Protein AF-A0A7S3YJA8-F1 (afdb_monomer_lite)

Structure (mmCIF, N/CA/C/O backbone):
data_AF-A0A7S3YJA8-F1
#
_entry.id   AF-A0A7S3YJA8-F1
#
loop_
_atom_site.group_PDB
_atom_site.id
_atom_site.type_symbol
_atom_site.label_atom_id
_atom_site.label_alt_id
_atom_site.label_comp_id
_atom_site.label_asym_id
_atom_site.label_entity_id
_atom_site.label_seq_id
_atom_site.pdbx_PDB_ins_code
_atom_site.Cartn_x
_atom_site.Cartn_y
_atom_site.Cartn_z
_atom_site.occupancy
_atom_site.B_iso_or_equiv
_atom_site.auth_seq_id
_atom_site.auth_comp_id
_atom_site.auth_asym_id
_atom_site.auth_atom_id
_atom_site.pdbx_PDB_model_num
ATOM 1 N N . TYR A 1 1 ? -3.337 -9.389 -10.173 1.00 70.69 1 TYR A N 1
ATOM 2 C CA . TYR A 1 1 ? -4.514 -10.266 -10.350 1.00 70.69 1 TYR A CA 1
ATOM 3 C C . TYR A 1 1 ? -5.532 -10.121 -9.213 1.00 70.69 1 TYR A C 1
ATOM 5 O O . TYR A 1 1 ? -6.700 -9.940 -9.509 1.00 70.69 1 TYR A O 1
ATOM 13 N N . ILE A 1 2 ? -5.118 -10.062 -7.937 1.00 76.19 2 ILE A N 1
ATOM 14 C CA . ILE A 1 2 ? -6.017 -9.948 -6.759 1.00 76.19 2 ILE A CA 1
AT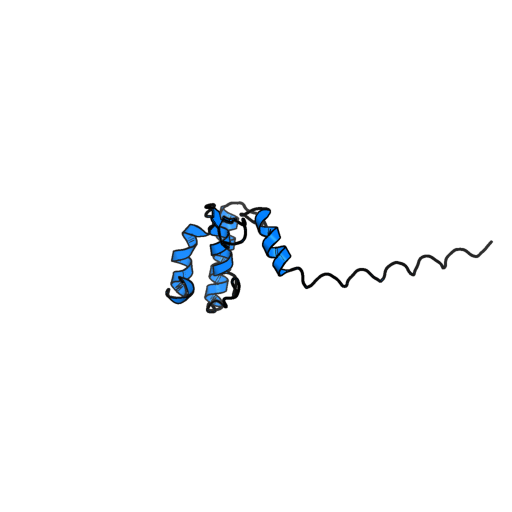OM 15 C C . ILE A 1 2 ? -7.097 -8.853 -6.891 1.00 76.19 2 ILE A C 1
ATOM 17 O O . ILE A 1 2 ? -8.274 -9.139 -6.706 1.00 76.19 2 ILE A O 1
ATOM 21 N N . ARG A 1 3 ? -6.745 -7.631 -7.326 1.00 77.69 3 ARG A N 1
ATOM 22 C CA . ARG A 1 3 ? -7.726 -6.541 -7.539 1.00 77.69 3 ARG A CA 1
ATOM 23 C C . ARG A 1 3 ? -8.799 -6.817 -8.605 1.00 77.69 3 ARG A C 1
ATOM 25 O O . ARG A 1 3 ? -9.793 -6.100 -8.642 1.00 77.69 3 ARG A O 1
ATOM 32 N N . TYR A 1 4 ? -8.583 -7.787 -9.489 1.00 77.62 4 TYR A N 1
ATOM 33 C CA . TYR A 1 4 ? -9.507 -8.125 -10.573 1.00 77.62 4 TYR A CA 1
ATOM 34 C C . TYR A 1 4 ? -10.448 -9.281 -10.223 1.00 77.62 4 TYR A C 1
ATOM 36 O O . TYR A 1 4 ? -11.504 -9.395 -10.835 1.00 77.62 4 TYR A O 1
ATOM 44 N N . CYS A 1 5 ? -10.072 -10.133 -9.269 1.00 79.88 5 CYS A N 1
ATOM 45 C CA . CYS A 1 5 ? -10.755 -11.409 -9.026 1.00 79.88 5 CYS A CA 1
ATOM 46 C C . CYS A 1 5 ? -11.434 -11.483 -7.663 1.00 79.88 5 CYS A C 1
ATOM 48 O O . CYS A 1 5 ? -12.374 -12.252 -7.490 1.00 79.88 5 CYS A O 1
ATOM 50 N N . VAL A 1 6 ? -10.961 -10.695 -6.701 1.00 80.75 6 VAL A N 1
ATOM 51 C CA . VAL A 1 6 ? -11.492 -10.686 -5.340 1.00 80.75 6 VAL A CA 1
ATOM 52 C C . VAL A 1 6 ? -12.646 -9.688 -5.250 1.00 80.75 6 VAL A C 1
ATOM 54 O O . VAL A 1 6 ? -12.627 -8.639 -5.907 1.00 80.75 6 VAL A O 1
ATOM 57 N N . LYS A 1 7 ? -13.669 -10.007 -4.445 1.00 83.56 7 LYS A N 1
ATOM 58 C CA . LYS A 1 7 ? -14.730 -9.044 -4.127 1.00 83.56 7 LYS A CA 1
ATOM 59 C C . LYS A 1 7 ? -14.095 -7.811 -3.507 1.00 83.56 7 LYS A C 1
ATOM 61 O O . LYS A 1 7 ? -13.118 -7.901 -2.775 1.00 83.56 7 LYS A O 1
ATOM 66 N N . ARG A 1 8 ? -14.648 -6.642 -3.814 1.00 79.81 8 ARG A N 1
ATOM 67 C CA . ARG A 1 8 ? -14.047 -5.366 -3.409 1.00 79.81 8 ARG A CA 1
ATOM 68 C C . ARG A 1 8 ? -13.826 -5.313 -1.895 1.00 79.81 8 ARG A C 1
ATOM 70 O O . ARG A 1 8 ? -12.737 -4.931 -1.490 1.00 79.81 8 ARG A O 1
ATOM 77 N N . GLU A 1 9 ? -14.804 -5.746 -1.102 1.00 81.44 9 GLU A N 1
ATOM 78 C CA . GLU A 1 9 ? -14.723 -5.772 0.367 1.00 81.44 9 GLU A CA 1
ATOM 79 C C . GLU A 1 9 ? -13.549 -6.613 0.899 1.00 81.44 9 GLU A C 1
ATOM 81 O O . GLU A 1 9 ? -12.821 -6.156 1.778 1.00 81.44 9 GLU A O 1
ATOM 86 N N . ASP A 1 10 ? -13.291 -7.774 0.298 1.00 87.38 10 ASP A N 1
ATOM 87 C CA . ASP A 1 10 ? -12.319 -8.743 0.820 1.00 87.38 10 ASP A CA 1
ATOM 88 C C . ASP A 1 10 ? -10.862 -8.363 0.484 1.00 87.38 10 ASP A C 1
ATOM 90 O O . ASP A 1 10 ? -9.919 -8.916 1.046 1.00 87.38 10 ASP A O 1
ATOM 94 N N . VAL A 1 11 ? -10.632 -7.401 -0.421 1.00 86.81 11 VAL A N 1
ATOM 95 C CA . VAL A 1 11 ? -9.274 -7.005 -0.857 1.00 86.81 11 VAL A CA 1
ATOM 96 C C . VAL A 1 11 ? -8.380 -6.624 0.327 1.00 86.81 11 VAL A C 1
ATOM 98 O O . VAL A 1 11 ? -7.184 -6.918 0.310 1.00 86.81 11 VAL A O 1
ATOM 101 N N . TRP A 1 12 ? -8.947 -5.968 1.343 1.00 87.19 12 TRP A N 1
ATOM 102 C CA . TRP A 1 12 ? -8.209 -5.597 2.548 1.00 87.19 12 TRP A CA 1
ATOM 103 C C . TRP A 1 12 ? -7.780 -6.822 3.352 1.00 87.19 12 TRP A C 1
ATOM 105 O O . TRP A 1 12 ? -6.612 -6.925 3.708 1.00 87.19 12 TRP A O 1
ATOM 115 N N . GLU A 1 13 ? -8.683 -7.768 3.594 1.00 89.06 13 GLU A N 1
ATOM 116 C CA . GLU A 1 13 ? -8.397 -8.959 4.400 1.00 89.06 13 GLU A CA 1
ATOM 117 C C . GLU A 1 13 ? -7.259 -9.783 3.793 1.00 89.06 13 GLU A C 1
ATOM 119 O O . GLU A 1 13 ? -6.337 -10.180 4.501 1.00 89.06 13 GLU A O 1
ATOM 124 N N . TRP A 1 14 ? -7.258 -9.934 2.467 1.00 89.56 14 TRP A N 1
ATOM 125 C CA . TRP A 1 14 ? -6.225 -10.673 1.741 1.00 89.56 14 TRP A CA 1
ATOM 126 C C . TRP A 1 14 ? -4.856 -9.986 1.739 1.00 89.56 14 TRP A C 1
ATOM 128 O O . TRP A 1 14 ? -3.833 -10.664 1.722 1.00 89.56 14 TRP A O 1
ATOM 138 N N . LEU A 1 15 ? -4.816 -8.650 1.707 1.00 89.50 15 LEU A N 1
ATOM 139 C CA . LEU A 1 15 ? -3.568 -7.891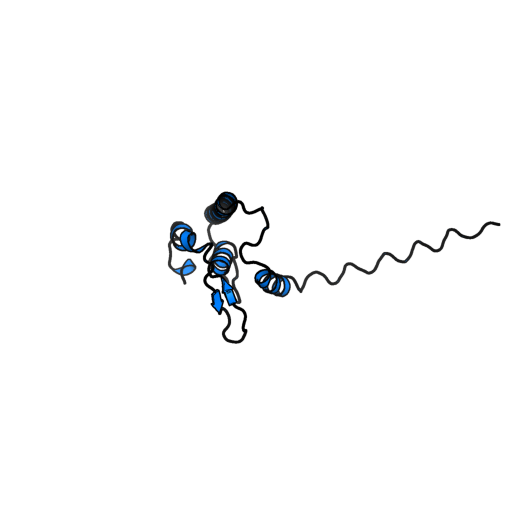 1.557 1.00 89.50 15 LEU A CA 1
ATOM 140 C C . LEU A 1 15 ? -3.027 -7.321 2.874 1.00 89.50 15 LEU A C 1
ATOM 142 O O . LEU A 1 15 ? -1.836 -7.024 2.953 1.00 89.50 15 LEU A O 1
ATOM 146 N N . SER A 1 16 ? -3.864 -7.204 3.907 1.00 89.00 16 SER A N 1
ATOM 147 C CA . SER A 1 16 ? -3.488 -6.687 5.228 1.00 89.00 16 SER A CA 1
ATOM 148 C C . SER A 1 16 ? -2.301 -7.408 5.894 1.00 89.00 16 SER A C 1
ATOM 150 O O . SER A 1 16 ? -1.486 -6.712 6.500 1.00 89.00 16 SER A O 1
ATOM 152 N N . PRO A 1 17 ? -2.096 -8.736 5.746 1.00 90.38 17 PRO A N 1
ATOM 153 C CA . PRO A 1 17 ? -0.948 -9.409 6.359 1.00 90.38 17 PRO A CA 1
ATOM 154 C C . PRO A 1 17 ? 0.388 -9.020 5.716 1.00 90.38 17 PRO A C 1
ATOM 156 O O . PRO A 1 17 ? 1.435 -9.132 6.344 1.00 90.38 17 PRO A O 1
ATOM 159 N N . TYR A 1 18 ? 0.355 -8.548 4.468 1.00 91.19 18 TYR A N 1
ATOM 160 C CA . TYR A 1 18 ? 1.547 -8.290 3.664 1.00 91.19 18 TYR A CA 1
ATOM 161 C C . TYR A 1 18 ? 1.962 -6.815 3.658 1.00 91.19 18 TYR A C 1
ATOM 163 O O . TYR A 1 18 ? 2.951 -6.471 3.020 1.00 91.19 18 TYR A O 1
ATOM 171 N N . ILE A 1 19 ? 1.239 -5.910 4.335 1.00 90.81 19 ILE A N 1
ATOM 172 C CA . ILE A 1 19 ? 1.471 -4.455 4.202 1.00 90.81 19 ILE A CA 1
ATOM 173 C C . ILE A 1 19 ? 2.822 -3.984 4.745 1.00 90.81 19 ILE A C 1
ATOM 175 O O . ILE A 1 19 ? 3.236 -2.863 4.434 1.00 90.81 19 ILE A O 1
ATOM 179 N N . ASP A 1 20 ? 3.451 -4.789 5.602 1.00 88.56 20 ASP A N 1
ATOM 180 C CA . ASP A 1 20 ? 4.747 -4.513 6.230 1.00 88.56 20 ASP A CA 1
ATOM 181 C C . ASP A 1 20 ? 5.807 -5.563 5.886 1.00 88.56 20 ASP A C 1
ATOM 183 O O . ASP A 1 20 ? 6.866 -5.623 6.509 1.00 88.56 20 ASP A O 1
ATOM 187 N N . ASP A 1 21 ? 5.527 -6.396 4.884 1.00 91.44 21 ASP A N 1
ATOM 188 C CA . ASP A 1 21 ? 6.460 -7.426 4.461 1.00 91.44 21 ASP A CA 1
ATOM 189 C C . ASP A 1 21 ? 7.736 -6.794 3.876 1.00 91.44 21 ASP A C 1
ATOM 191 O O . ASP A 1 21 ? 7.687 -5.923 2.996 1.00 91.44 21 ASP A O 1
ATOM 195 N N . LYS A 1 22 ? 8.886 -7.228 4.400 1.00 89.12 22 LYS A N 1
ATOM 196 C CA . LYS A 1 22 ? 10.225 -6.741 4.046 1.00 89.12 22 LYS A CA 1
ATOM 197 C C . LYS A 1 22 ? 10.902 -7.596 2.974 1.00 89.12 22 LYS A C 1
ATOM 199 O O . LYS A 1 22 ? 12.017 -7.258 2.574 1.00 89.12 22 LYS A O 1
ATOM 204 N N . GLU A 1 23 ? 10.267 -8.676 2.515 1.00 91.19 23 GLU A N 1
ATOM 205 C CA . GLU A 1 23 ? 10.778 -9.520 1.437 1.00 91.19 23 GLU A CA 1
ATOM 206 C C . GLU A 1 23 ? 11.044 -8.682 0.181 1.00 91.19 23 GLU A C 1
ATOM 208 O O . GLU A 1 23 ? 10.157 -7.993 -0.322 1.00 91.19 23 GLU A O 1
ATOM 213 N N . LYS A 1 24 ? 12.280 -8.724 -0.328 1.00 89.94 24 LYS A N 1
ATOM 214 C CA . LYS A 1 24 ? 12.688 -7.974 -1.518 1.00 89.94 24 LYS A CA 1
ATOM 215 C C . LYS A 1 24 ? 12.324 -8.743 -2.784 1.00 89.94 24 LYS A C 1
ATOM 217 O O . LYS A 1 24 ? 12.854 -9.820 -3.030 1.00 89.94 24 LYS A O 1
ATOM 222 N N . ILE A 1 25 ? 11.496 -8.137 -3.624 1.00 89.06 25 ILE A N 1
ATOM 223 C CA . ILE A 1 25 ? 11.094 -8.661 -4.927 1.00 89.06 25 ILE A CA 1
ATOM 224 C C . ILE A 1 25 ? 11.647 -7.791 -6.054 1.00 89.06 25 ILE A C 1
ATOM 226 O O . ILE A 1 25 ? 11.640 -6.560 -5.978 1.00 89.06 25 ILE A O 1
ATOM 230 N N . GLN A 1 26 ? 12.119 -8.430 -7.121 1.00 86.25 26 GLN A N 1
ATOM 231 C CA . GLN A 1 26 ? 12.505 -7.730 -8.340 1.00 86.25 26 GLN A CA 1
ATOM 232 C C . GLN A 1 26 ? 11.245 -7.422 -9.151 1.00 86.25 26 GLN A C 1
ATOM 234 O O . GLN A 1 26 ? 10.523 -8.332 -9.558 1.00 86.25 26 GLN A O 1
ATOM 239 N N . ILE A 1 27 ? 10.965 -6.139 -9.372 1.00 80.81 27 ILE A N 1
ATOM 240 C CA . ILE A 1 27 ? 9.748 -5.716 -10.081 1.00 80.81 27 ILE A CA 1
ATOM 241 C C . ILE A 1 27 ? 9.951 -5.719 -11.595 1.00 80.81 27 ILE A C 1
ATOM 243 O O . ILE A 1 27 ? 9.071 -6.119 -12.355 1.00 80.81 27 ILE A O 1
ATOM 247 N N . GLU A 1 28 ? 11.116 -5.274 -12.039 1.00 82.00 28 GLU A N 1
ATOM 248 C CA . GLU A 1 28 ? 11.467 -5.174 -13.445 1.00 82.00 28 GLU A CA 1
ATOM 249 C C . GLU A 1 28 ? 12.651 -6.085 -13.726 1.00 82.00 28 GLU A C 1
ATOM 251 O O . GLU A 1 28 ? 13.686 -6.003 -13.077 1.00 82.00 28 GLU A O 1
ATOM 256 N N . ARG A 1 29 ? 12.528 -6.933 -14.746 1.00 75.31 29 ARG A N 1
ATOM 257 C CA . ARG A 1 29 ? 13.604 -7.855 -15.131 1.00 75.31 29 ARG A CA 1
ATOM 258 C C . ARG A 1 29 ? 14.849 -7.136 -15.669 1.00 75.31 29 ARG A C 1
ATOM 260 O O . ARG A 1 29 ? 15.925 -7.721 -15.674 1.00 75.31 29 ARG A O 1
ATOM 267 N N . LEU A 1 30 ? 14.681 -5.911 -16.171 1.00 71.62 30 LEU A N 1
ATOM 268 C CA . LEU A 1 30 ? 15.736 -5.134 -16.828 1.00 71.62 30 LEU A CA 1
ATOM 269 C C . LEU A 1 30 ? 16.445 -4.153 -15.883 1.00 71.62 30 LEU A C 1
ATOM 271 O O . LEU A 1 30 ? 17.519 -3.666 -16.221 1.00 71.62 30 LEU A O 1
ATOM 275 N N . THR A 1 31 ? 15.872 -3.870 -14.714 1.00 75.06 31 THR A N 1
ATOM 276 C CA . THR A 1 31 ? 16.496 -3.019 -13.698 1.00 75.06 31 THR A CA 1
ATOM 277 C C . THR A 1 31 ? 16.843 -3.857 -12.469 1.00 75.06 31 THR A C 1
ATOM 279 O O . THR A 1 31 ? 16.127 -4.786 -12.097 1.00 75.06 31 THR A O 1
ATOM 282 N N . GLU A 1 32 ? 17.961 -3.543 -11.815 1.00 74.38 32 GLU A N 1
ATOM 283 C CA . GLU A 1 32 ? 18.362 -4.163 -10.540 1.00 74.38 32 GLU A CA 1
ATOM 284 C C . GLU A 1 32 ? 17.634 -3.516 -9.348 1.00 74.38 32 GLU A C 1
ATOM 286 O O . GLU A 1 32 ? 18.155 -3.429 -8.239 1.00 74.38 32 GLU A O 1
ATOM 291 N N . THR A 1 33 ? 16.422 -3.007 -9.578 1.00 79.06 33 THR A N 1
ATOM 292 C CA . THR A 1 33 ? 15.631 -2.331 -8.557 1.00 79.06 33 THR A CA 1
ATOM 293 C C . THR A 1 33 ? 14.763 -3.351 -7.832 1.00 79.06 33 THR A C 1
ATOM 295 O O . THR A 1 33 ? 13.850 -3.951 -8.410 1.00 79.06 33 THR A O 1
ATOM 298 N N . PHE A 1 34 ? 15.021 -3.516 -6.538 1.00 83.88 34 PHE A N 1
ATOM 299 C CA . PHE A 1 34 ? 14.271 -4.415 -5.673 1.00 83.88 34 PHE A CA 1
ATOM 300 C C . PHE A 1 34 ? 13.320 -3.613 -4.801 1.00 83.88 34 PHE A C 1
ATOM 302 O O . PHE A 1 34 ? 13.658 -2.569 -4.258 1.00 83.88 34 PHE A O 1
ATOM 309 N N . TRP A 1 35 ? 12.082 -4.065 -4.662 1.00 86.50 35 TRP A N 1
ATOM 310 C CA . TRP A 1 35 ? 11.144 -3.429 -3.746 1.00 86.50 35 TRP A CA 1
ATOM 311 C C . TRP A 1 35 ? 10.744 -4.413 -2.666 1.00 86.50 35 TRP A C 1
ATOM 313 O O . TRP A 1 35 ? 10.533 -5.583 -2.966 1.00 86.50 35 TRP A O 1
ATOM 323 N N . PRO A 1 36 ? 10.579 -3.958 -1.421 1.00 90.75 36 PRO A N 1
ATOM 324 C CA . PRO A 1 36 ? 9.921 -4.771 -0.418 1.00 90.75 36 PRO A CA 1
ATOM 325 C C . PRO A 1 36 ? 8.462 -5.028 -0.818 1.00 90.75 36 PRO A C 1
ATOM 327 O O . PRO A 1 36 ? 7.772 -4.127 -1.313 1.00 90.75 36 PRO A O 1
ATOM 330 N N . LEU A 1 37 ? 7.987 -6.251 -0.594 1.00 91.25 37 LEU A N 1
ATOM 331 C CA . LEU A 1 37 ? 6.641 -6.689 -0.953 1.00 91.25 37 LEU A CA 1
ATOM 332 C C . LEU A 1 37 ? 5.569 -5.784 -0.334 1.00 91.25 37 LEU A C 1
ATOM 334 O O . LEU A 1 37 ? 4.632 -5.378 -1.025 1.00 91.25 37 LEU A O 1
ATOM 338 N N . GLY A 1 38 ? 5.741 -5.357 0.919 1.00 91.44 38 GLY A N 1
ATOM 339 C CA . GLY A 1 38 ? 4.791 -4.458 1.571 1.00 91.44 38 GLY A CA 1
ATOM 340 C C . GLY A 1 38 ? 4.656 -3.101 0.884 1.00 91.44 38 GLY A C 1
ATOM 341 O O . GLY A 1 38 ? 3.555 -2.549 0.807 1.00 91.44 38 GLY A O 1
ATOM 342 N N . LYS A 1 39 ? 5.727 -2.592 0.264 1.00 88.62 39 LYS A N 1
ATOM 343 C CA . LYS A 1 39 ? 5.662 -1.365 -0.540 1.00 88.62 39 LYS A CA 1
ATOM 344 C C . LYS A 1 39 ? 4.797 -1.572 -1.773 1.00 88.62 39 LYS A C 1
ATOM 346 O O . LYS A 1 39 ? 3.937 -0.739 -2.063 1.00 88.62 39 LYS A O 1
ATOM 351 N N . LEU A 1 40 ? 4.999 -2.689 -2.474 1.00 89.31 40 LEU A N 1
ATOM 352 C CA . LEU A 1 40 ? 4.186 -3.048 -3.632 1.00 89.31 40 LEU A CA 1
ATOM 353 C C . LEU A 1 40 ? 2.705 -3.143 -3.244 1.00 89.31 40 LEU A C 1
ATOM 355 O O . LEU A 1 40 ? 1.856 -2.549 -3.907 1.00 89.31 40 LEU A O 1
ATOM 359 N N . VAL A 1 41 ? 2.396 -3.834 -2.147 1.00 91.00 41 VAL A N 1
ATOM 360 C CA . VAL A 1 41 ? 1.023 -4.017 -1.661 1.00 91.00 41 VAL A CA 1
ATOM 361 C C . VAL A 1 41 ? 0.358 -2.678 -1.333 1.00 91.00 41 VAL A C 1
ATOM 363 O O . VAL A 1 41 ? -0.761 -2.423 -1.781 1.00 91.00 41 VAL A O 1
ATOM 366 N N . ARG A 1 42 ? 1.051 -1.772 -0.632 1.00 89.56 42 ARG A N 1
ATOM 367 C CA . ARG A 1 42 ? 0.531 -0.426 -0.335 1.00 89.56 42 ARG A CA 1
ATOM 368 C C . ARG A 1 42 ? 0.269 0.386 -1.601 1.00 89.56 42 ARG A C 1
ATOM 370 O O . ARG A 1 42 ? -0.793 0.998 -1.720 1.00 89.56 42 ARG A O 1
ATOM 377 N N . THR A 1 43 ? 1.188 0.353 -2.567 1.00 88.56 43 THR A N 1
ATOM 378 C CA . THR A 1 43 ? 0.996 0.989 -3.878 1.00 88.56 43 THR A CA 1
ATOM 379 C C . THR A 1 43 ? -0.235 0.423 -4.586 1.00 88.56 43 THR A C 1
ATOM 381 O O . THR A 1 43 ? -1.069 1.187 -5.065 1.00 88.56 43 THR A O 1
ATOM 384 N N . LEU A 1 44 ? -0.410 -0.900 -4.598 1.00 88.44 44 LEU A N 1
ATOM 385 C CA . LEU A 1 44 ? -1.571 -1.541 -5.213 1.00 88.44 44 LEU A CA 1
ATOM 386 C C . LEU A 1 44 ? -2.888 -1.184 -4.517 1.00 88.44 44 LEU A C 1
ATOM 388 O O . LEU A 1 44 ? -3.906 -1.105 -5.196 1.00 88.44 44 LEU A O 1
ATOM 392 N N . LEU A 1 45 ? -2.896 -0.978 -3.200 1.00 87.94 45 LEU A N 1
ATOM 393 C CA . LEU A 1 45 ? -4.095 -0.635 -2.430 1.00 87.94 45 LEU A CA 1
ATOM 394 C C . LEU A 1 45 ? -4.507 0.834 -2.592 1.00 87.94 45 LEU A C 1
ATOM 396 O O . LEU A 1 45 ? -5.696 1.119 -2.750 1.00 87.94 45 LEU A O 1
ATOM 400 N N . ILE A 1 46 ? -3.539 1.750 -2.578 1.00 86.31 46 ILE A N 1
ATOM 401 C CA . ILE A 1 46 ? -3.780 3.200 -2.558 1.00 86.31 46 ILE A CA 1
ATOM 402 C C . ILE A 1 46 ? -3.905 3.763 -3.974 1.00 86.31 46 ILE A C 1
ATOM 404 O O . ILE A 1 46 ? -4.742 4.627 -4.238 1.00 86.31 46 ILE A O 1
ATOM 408 N N . GLU A 1 47 ? -3.081 3.291 -4.906 1.00 85.50 47 GLU A N 1
ATOM 409 C CA . GLU A 1 47 ? -2.987 3.907 -6.221 1.00 85.50 47 GLU A CA 1
ATOM 410 C C . GLU A 1 47 ? -3.995 3.335 -7.224 1.00 85.50 47 GLU A C 1
ATOM 412 O O . GLU A 1 47 ? -4.469 2.197 -7.145 1.00 85.50 47 GLU A O 1
ATOM 417 N N . THR A 1 48 ? -4.332 4.161 -8.212 1.00 84.38 48 THR A N 1
ATOM 418 C CA . THR A 1 48 ? -5.232 3.818 -9.323 1.00 84.38 48 THR A CA 1
ATOM 419 C C . THR A 1 48 ? -4.484 3.358 -10.573 1.00 84.38 48 THR A C 1
ATOM 421 O O . THR A 1 48 ? -5.091 2.792 -11.481 1.00 84.38 48 THR A O 1
ATOM 424 N N . LYS A 1 49 ? -3.170 3.584 -10.630 1.00 84.69 49 LYS A N 1
ATOM 425 C CA . LYS A 1 49 ? -2.299 3.183 -11.733 1.00 84.69 49 LYS A CA 1
ATOM 426 C C . LYS A 1 49 ? -1.015 2.604 -11.163 1.00 84.69 49 LYS A C 1
ATOM 428 O O . LYS A 1 49 ? -0.374 3.261 -10.350 1.00 84.69 49 LYS A O 1
ATOM 433 N N . TYR A 1 50 ? -0.646 1.423 -11.640 1.00 83.44 50 TYR A N 1
ATOM 434 C CA . TYR A 1 50 ? 0.624 0.774 -11.347 1.00 83.44 50 TYR A CA 1
ATOM 435 C C . TYR A 1 50 ? 1.304 0.424 -12.672 1.00 83.44 50 TYR A C 1
ATOM 437 O O . TYR A 1 50 ? 0.702 -0.250 -13.509 1.00 83.44 50 TYR A O 1
ATOM 445 N N . TYR A 1 51 ? 2.530 0.915 -12.882 1.00 82.06 51 TYR A N 1
ATOM 446 C CA . TYR A 1 51 ? 3.207 0.862 -14.186 1.00 82.06 51 TYR A CA 1
ATOM 447 C C . TYR A 1 51 ? 2.306 1.387 -15.309 1.00 82.06 51 TYR A C 1
ATOM 449 O O . TYR A 1 51 ? 1.744 2.474 -15.176 1.00 82.06 51 TYR A O 1
ATOM 457 N N . ASP A 1 52 ? 2.144 0.633 -16.393 1.00 81.31 52 ASP A N 1
ATOM 458 C CA . ASP A 1 52 ? 1.273 0.978 -17.511 1.00 81.31 52 ASP A CA 1
ATOM 459 C C . ASP A 1 52 ? -0.148 0.413 -17.366 1.00 81.31 52 ASP A C 1
ATOM 461 O O . ASP A 1 52 ? -0.981 0.513 -18.2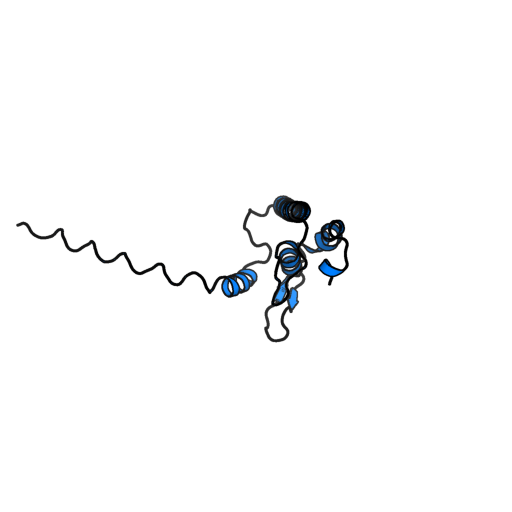59 1.00 81.31 52 ASP A O 1
ATOM 465 N N . THR A 1 53 ? -0.464 -0.167 -16.205 1.00 83.38 53 THR A N 1
ATOM 466 C CA . THR A 1 53 ? -1.774 -0.762 -15.945 1.00 83.38 53 THR A CA 1
ATOM 467 C C . THR A 1 53 ? -2.636 0.162 -15.092 1.00 83.38 53 THR A C 1
ATOM 469 O O . THR A 1 53 ? -2.295 0.518 -13.960 1.00 83.38 53 THR A O 1
ATOM 472 N N . HIS A 1 54 ? -3.807 0.514 -15.620 1.00 87.56 54 HIS A N 1
ATOM 473 C CA . HIS A 1 54 ? -4.878 1.116 -14.834 1.00 87.56 54 HIS A CA 1
ATOM 474 C C . HIS A 1 54 ? -5.580 0.037 -14.018 1.00 87.56 54 HIS A C 1
ATOM 476 O O . HIS A 1 54 ? -6.121 -0.918 -14.566 1.00 87.56 54 HIS A O 1
ATOM 482 N N . LEU A 1 55 ? -5.565 0.190 -12.698 1.00 85.56 55 LEU A N 1
ATOM 483 C CA . LEU A 1 55 ? -6.200 -0.756 -11.795 1.00 85.56 55 LEU A CA 1
ATOM 484 C C . LEU A 1 55 ? -7.712 -0.480 -11.721 1.00 85.56 55 LEU A C 1
ATOM 486 O O . LEU A 1 55 ? -8.135 0.680 -11.815 1.00 85.56 55 LEU A O 1
ATOM 490 N N . PRO A 1 56 ? -8.543 -1.515 -11.514 1.00 86.00 56 PRO A N 1
ATOM 491 C CA . PRO A 1 56 ? -9.975 -1.339 -11.335 1.00 86.00 56 PRO A CA 1
ATOM 492 C C . PRO A 1 56 ? -10.219 -0.489 -10.086 1.00 86.00 56 PRO A C 1
ATOM 494 O O . PRO A 1 56 ? -9.660 -0.741 -9.017 1.00 86.00 56 PRO A O 1
ATOM 497 N N . ARG A 1 57 ? -11.034 0.559 -10.231 1.00 83.69 57 ARG A N 1
ATOM 498 C CA . ARG A 1 57 ? -11.285 1.513 -9.145 1.00 83.69 57 ARG A CA 1
ATOM 499 C C . ARG A 1 57 ? -12.054 0.842 -8.007 1.00 83.69 57 ARG A C 1
ATOM 501 O O . ARG A 1 57 ? -13.090 0.215 -8.237 1.00 83.69 57 ARG A O 1
ATOM 508 N N . LEU A 1 58 ? -11.574 1.038 -6.781 1.00 85.44 58 LEU A N 1
ATOM 509 C CA . LEU A 1 58 ? -12.309 0.676 -5.572 1.00 85.44 58 LEU A CA 1
ATOM 510 C C . LEU A 1 58 ? -13.418 1.709 -5.288 1.00 85.44 58 LEU A C 1
ATOM 512 O O . LEU A 1 58 ? -13.249 2.888 -5.614 1.00 85.44 58 LEU A O 1
ATOM 516 N N . PRO A 1 59 ? -14.545 1.302 -4.671 1.00 89.38 59 PRO A N 1
ATOM 517 C CA . PRO A 1 59 ? -15.530 2.230 -4.129 1.00 89.38 59 PRO A CA 1
ATOM 518 C C . PRO A 1 59 ? -14.871 3.219 -3.167 1.00 89.38 59 PRO A C 1
ATOM 520 O O . PRO A 1 59 ? -13.983 2.853 -2.399 1.00 89.38 59 PRO A O 1
ATOM 523 N N . VAL A 1 60 ? -15.334 4.468 -3.175 1.00 87.56 60 VAL A N 1
ATOM 524 C CA . VAL A 1 60 ? -14.719 5.546 -2.382 1.00 87.56 60 VAL A CA 1
ATOM 525 C C . VAL A 1 60 ? -14.724 5.228 -0.883 1.00 87.56 60 VAL A C 1
ATOM 527 O O . VAL A 1 60 ? -13.722 5.465 -0.214 1.00 87.56 60 VAL A O 1
ATOM 530 N N . LEU A 1 61 ? -15.817 4.659 -0.360 1.00 88.69 61 LEU A N 1
ATOM 531 C CA . LEU A 1 61 ? -15.925 4.280 1.055 1.00 88.69 61 LEU A CA 1
ATOM 532 C C . LEU A 1 61 ? -14.868 3.245 1.446 1.00 88.69 61 LEU A C 1
ATOM 534 O O . LEU A 1 61 ? -14.138 3.449 2.411 1.00 88.69 61 LEU A O 1
ATOM 538 N N . LEU A 1 62 ? -14.724 2.196 0.639 1.00 88.25 62 LEU A N 1
ATOM 539 C CA . LEU A 1 62 ? -13.722 1.159 0.852 1.00 88.25 62 LEU A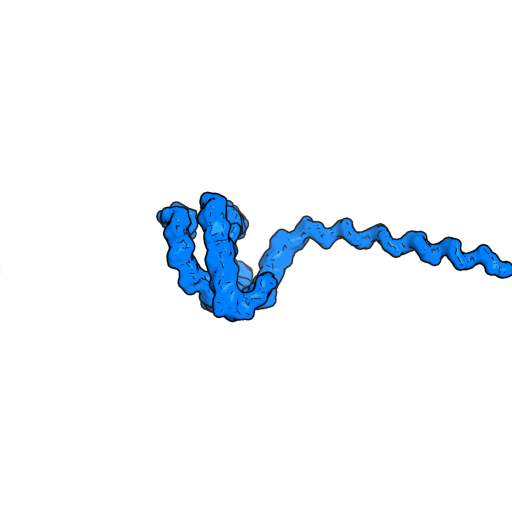 CA 1
ATOM 540 C C . LEU A 1 62 ? -12.296 1.716 0.729 1.00 88.25 62 LEU A C 1
ATOM 542 O O . LEU A 1 62 ? -11.434 1.414 1.544 1.00 88.25 62 LEU A O 1
ATOM 546 N N . SER A 1 63 ? -12.040 2.577 -0.259 1.00 89.31 63 SER A N 1
ATOM 547 C CA . SER A 1 63 ? -10.733 3.222 -0.410 1.00 89.31 63 SER A CA 1
ATOM 548 C C . SER A 1 63 ? -10.361 4.047 0.824 1.00 89.31 63 SER A C 1
ATOM 550 O O . SER A 1 63 ? -9.208 4.014 1.245 1.00 89.31 63 SER A O 1
ATOM 552 N N . ARG A 1 64 ? -11.322 4.764 1.421 1.00 90.31 64 ARG A N 1
ATOM 553 C CA . ARG A 1 64 ? -11.108 5.513 2.669 1.00 90.31 64 ARG A CA 1
ATOM 554 C C . ARG A 1 64 ? -10.838 4.581 3.847 1.00 90.31 64 ARG A C 1
ATOM 556 O O . ARG A 1 64 ? -9.921 4.856 4.611 1.00 90.31 64 ARG A O 1
ATOM 563 N N . GLN A 1 65 ? -11.588 3.485 3.963 1.00 90.50 65 GLN A N 1
ATOM 564 C CA . GLN A 1 65 ? -11.370 2.470 4.998 1.00 90.50 65 GLN A CA 1
ATOM 565 C C . GLN A 1 65 ? -9.970 1.859 4.909 1.00 90.50 65 GLN A C 1
ATOM 567 O O . GLN A 1 65 ? -9.283 1.780 5.917 1.00 90.50 65 GLN A O 1
ATOM 572 N N . ILE A 1 66 ? -9.510 1.505 3.707 1.00 90.38 66 ILE A N 1
ATOM 573 C CA . ILE A 1 66 ? -8.166 0.956 3.483 1.00 90.38 66 ILE A CA 1
ATOM 574 C C . ILE A 1 66 ? -7.086 1.969 3.871 1.00 90.38 66 ILE A C 1
ATOM 576 O O . ILE A 1 66 ? -6.141 1.627 4.575 1.00 90.38 66 ILE A O 1
ATOM 580 N N . VAL A 1 67 ? -7.222 3.229 3.444 1.00 90.38 67 VAL A N 1
ATOM 581 C CA . VAL A 1 67 ? -6.263 4.285 3.811 1.00 90.38 67 VAL A CA 1
ATOM 582 C C . VAL A 1 67 ? -6.222 4.482 5.327 1.00 90.38 67 VAL A C 1
ATOM 584 O O . VAL A 1 67 ? -5.137 4.617 5.888 1.00 90.38 67 VAL A O 1
ATOM 587 N N . GLN A 1 68 ? -7.379 4.460 5.993 1.00 91.00 68 GLN A N 1
ATOM 588 C CA . GLN A 1 68 ? -7.450 4.541 7.449 1.00 91.00 68 GLN A CA 1
ATOM 589 C C . GLN A 1 68 ? -6.803 3.320 8.115 1.00 91.00 68 GLN A C 1
ATOM 591 O O . GLN A 1 68 ? -5.985 3.492 9.009 1.00 91.00 68 GLN A O 1
ATOM 596 N N . GLY A 1 69 ? -7.072 2.109 7.622 1.00 88.88 69 GLY A N 1
ATOM 597 C CA . GLY A 1 69 ? -6.472 0.881 8.138 1.00 88.88 69 GLY A CA 1
ATOM 598 C C . GLY A 1 69 ? -4.947 0.882 8.040 1.00 88.88 69 GLY A C 1
ATOM 599 O O . GLY A 1 69 ? -4.276 0.464 8.977 1.00 88.88 69 GLY A O 1
ATOM 600 N N . ILE A 1 70 ? -4.381 1.416 6.951 1.00 88.75 70 ILE A N 1
ATOM 601 C CA . ILE A 1 70 ? -2.925 1.582 6.809 1.00 88.75 70 ILE A CA 1
ATOM 602 C C . ILE A 1 70 ? -2.388 2.590 7.834 1.00 88.75 70 ILE A C 1
ATOM 604 O O . ILE A 1 70 ? -1.363 2.329 8.461 1.00 88.75 70 ILE A O 1
ATOM 608 N N . LYS A 1 71 ? -3.084 3.717 8.042 1.00 88.75 71 LYS A N 1
ATOM 609 C CA . LYS A 1 71 ? -2.699 4.720 9.050 1.00 88.75 71 LYS A CA 1
ATOM 610 C C . LYS A 1 71 ? -2.728 4.155 10.468 1.00 88.75 71 LYS A C 1
ATOM 612 O O . LYS A 1 71 ? -1.802 4.397 11.238 1.00 88.75 71 LYS A O 1
ATOM 617 N N . ASP A 1 72 ? -3.772 3.407 10.809 1.00 89.50 72 ASP A N 1
ATOM 618 C CA . ASP A 1 72 ? -3.919 2.784 12.125 1.00 89.50 72 ASP A CA 1
ATOM 619 C C . ASP A 1 72 ? -2.821 1.739 12.356 1.00 89.50 72 ASP A C 1
ATOM 621 O O . ASP A 1 72 ? -2.223 1.687 13.434 1.00 89.50 72 ASP A O 1
ATOM 625 N N . TRP A 1 73 ? -2.480 0.975 11.315 1.00 86.75 73 TRP A N 1
ATOM 626 C CA . TRP A 1 73 ? -1.341 0.064 11.326 1.00 86.75 73 TRP A CA 1
ATOM 627 C C . TRP A 1 73 ? -0.014 0.786 11.562 1.00 86.75 73 TRP A C 1
ATOM 629 O O . TRP A 1 73 ? 0.724 0.409 12.470 1.00 86.75 73 TRP A O 1
ATOM 639 N N . ASP A 1 74 ? 0.286 1.841 10.806 1.00 86.94 74 ASP A N 1
ATOM 640 C CA . ASP A 1 74 ? 1.533 2.596 10.971 1.00 86.94 74 ASP A CA 1
ATOM 641 C C . ASP A 1 74 ? 1.637 3.219 12.372 1.00 86.94 74 ASP A C 1
ATOM 643 O O . ASP A 1 74 ? 2.698 3.171 13.000 1.00 86.94 74 ASP A O 1
ATOM 647 N N . LYS A 1 75 ? 0.512 3.708 12.910 1.00 86.38 75 LYS A N 1
ATOM 648 C CA . LYS A 1 75 ? 0.422 4.213 14.284 1.00 86.38 75 LYS A CA 1
ATOM 649 C C . LYS A 1 75 ? 0.697 3.119 15.320 1.00 86.38 75 LYS A C 1
ATOM 651 O O . LYS A 1 75 ? 1.399 3.383 16.293 1.00 86.38 75 LYS A O 1
ATOM 656 N N . SER A 1 76 ? 0.188 1.901 15.114 1.00 85.88 76 SER A N 1
ATOM 657 C CA . SER A 1 76 ? 0.455 0.758 16.004 1.00 85.88 76 SER A CA 1
ATOM 658 C C . SER A 1 76 ? 1.936 0.363 16.036 1.00 85.88 76 SER A C 1
ATOM 660 O O . SER A 1 76 ? 2.436 -0.074 17.067 1.00 85.88 76 SER A O 1
ATOM 662 N N . GLN A 1 77 ? 2.651 0.581 14.929 1.00 82.50 77 GLN A N 1
ATOM 663 C CA . GLN A 1 77 ? 4.089 0.332 14.807 1.00 82.50 77 GLN A CA 1
ATOM 664 C C . GLN A 1 77 ? 4.949 1.514 15.294 1.00 82.50 77 GLN A C 1
ATOM 666 O O . GLN A 1 77 ? 6.169 1.488 15.147 1.00 82.50 77 GLN A O 1
ATOM 671 N N . GLY A 1 78 ? 4.335 2.565 15.853 1.00 82.62 78 GLY A N 1
ATOM 672 C CA . GLY A 1 78 ? 5.037 3.749 16.357 1.00 82.62 78 GLY A CA 1
ATOM 673 C C . GLY A 1 78 ? 5.663 4.635 15.273 1.00 82.62 78 GLY A C 1
ATOM 674 O O . GLY A 1 78 ? 6.516 5.464 15.594 1.00 82.62 78 GLY A O 1
ATOM 675 N N . ARG A 1 79 ? 5.264 4.479 14.003 1.00 81.69 79 ARG A N 1
ATOM 676 C CA . ARG A 1 79 ? 5.797 5.262 12.876 1.00 81.69 79 ARG A CA 1
ATOM 677 C C . ARG A 1 79 ? 5.167 6.648 12.822 1.00 81.69 79 ARG A C 1
ATOM 679 O O . ARG A 1 79 ? 3.985 6.821 13.129 1.00 81.69 79 ARG A O 1
ATOM 686 N N . LYS A 1 80 ? 5.947 7.650 12.409 1.00 77.62 80 LYS A N 1
ATOM 687 C CA . LYS A 1 80 ? 5.433 9.017 12.225 1.00 77.62 80 LYS A CA 1
ATOM 688 C C . LYS A 1 80 ? 4.650 9.124 10.913 1.00 77.62 80 LYS A C 1
ATOM 690 O O . LYS A 1 80 ? 5.004 8.493 9.919 1.00 77.62 80 LYS A O 1
ATOM 695 N N . GLU A 1 81 ? 3.605 9.957 10.880 1.00 66.88 81 GLU A N 1
ATOM 696 C CA . GLU A 1 81 ? 2.892 10.249 9.627 1.00 66.88 81 GLU A CA 1
ATOM 697 C C . GLU A 1 81 ? 3.874 10.809 8.583 1.00 66.88 81 GLU A C 1
ATOM 699 O O . GLU A 1 81 ? 4.557 11.804 8.822 1.00 66.88 81 GLU A O 1
ATOM 704 N N . GLY A 1 82 ? 3.951 10.150 7.423 1.00 66.31 82 GLY A N 1
ATOM 705 C CA . GLY A 1 82 ? 4.855 10.518 6.327 1.00 66.31 82 GLY A CA 1
ATOM 706 C C . GLY A 1 82 ? 6.223 9.826 6.345 1.00 66.31 82 GLY A C 1
ATOM 707 O O . GLY A 1 82 ? 6.994 10.004 5.401 1.00 66.31 82 GLY A O 1
ATOM 708 N N . GLU A 1 83 ? 6.521 9.015 7.361 1.00 71.31 83 GLU A N 1
ATOM 709 C CA . GLU A 1 83 ? 7.703 8.154 7.375 1.00 71.31 83 GLU A CA 1
ATOM 710 C C . GLU A 1 83 ? 7.508 6.999 6.385 1.00 71.31 83 GLU A C 1
ATOM 712 O O . GLU A 1 83 ? 6.515 6.278 6.457 1.00 71.31 83 GLU A O 1
ATOM 717 N N . ASP A 1 84 ? 8.422 6.845 5.420 1.00 71.50 84 ASP A N 1
ATOM 718 C CA . ASP A 1 84 ? 8.368 5.722 4.482 1.00 71.50 84 ASP A CA 1
ATOM 719 C C . ASP A 1 84 ? 8.955 4.478 5.162 1.00 71.50 84 ASP A C 1
ATOM 721 O O . ASP A 1 84 ? 10.171 4.431 5.379 1.00 71.50 84 ASP A O 1
ATOM 725 N N . PRO A 1 85 ? 8.137 3.460 5.480 1.00 72.38 85 PRO A N 1
ATOM 726 C CA . PRO A 1 85 ? 8.616 2.280 6.189 1.00 72.38 85 PRO A CA 1
ATOM 727 C C . PRO A 1 85 ? 9.596 1.425 5.376 1.00 72.38 85 PRO A C 1
ATOM 729 O O . PRO A 1 85 ? 10.228 0.525 5.925 1.00 72.38 85 PRO A O 1
ATOM 732 N N . PHE A 1 86 ? 9.752 1.720 4.082 1.00 73.31 86 PHE A N 1
ATOM 733 C CA . PHE A 1 86 ? 10.591 0.978 3.147 1.00 73.31 86 PHE A CA 1
ATOM 734 C C . PHE A 1 86 ? 11.852 1.740 2.702 1.00 73.31 86 PHE A C 1
ATOM 736 O O . PHE A 1 86 ? 12.548 1.296 1.790 1.00 73.31 86 PHE A O 1
ATOM 743 N N . GLY A 1 87 ? 12.184 2.856 3.361 1.00 67.25 87 GLY A N 1
ATOM 744 C CA . GLY A 1 87 ? 13.496 3.502 3.255 1.00 67.25 87 GLY A CA 1
ATOM 745 C C . GLY A 1 87 ? 13.769 4.282 1.960 1.00 67.25 87 GLY A C 1
ATOM 746 O O . GLY A 1 87 ? 12.873 4.670 1.211 1.00 67.25 87 GLY A O 1
ATOM 747 N N . GLU A 1 88 ? 15.047 4.585 1.722 1.00 57.62 88 GLU A N 1
ATOM 748 C CA . GLU A 1 88 ? 15.502 5.576 0.736 1.00 57.62 88 GLU A CA 1
ATOM 749 C C . GLU A 1 88 ? 15.412 5.107 -0.727 1.00 57.62 88 GLU A C 1
ATOM 751 O O . GLU A 1 88 ? 15.120 5.916 -1.611 1.00 57.62 88 GLU A O 1
ATOM 756 N N . GLU A 1 89 ? 15.515 3.793 -0.956 1.00 54.59 89 GLU A N 1
ATOM 757 C CA . GLU A 1 89 ? 15.304 3.100 -2.243 1.0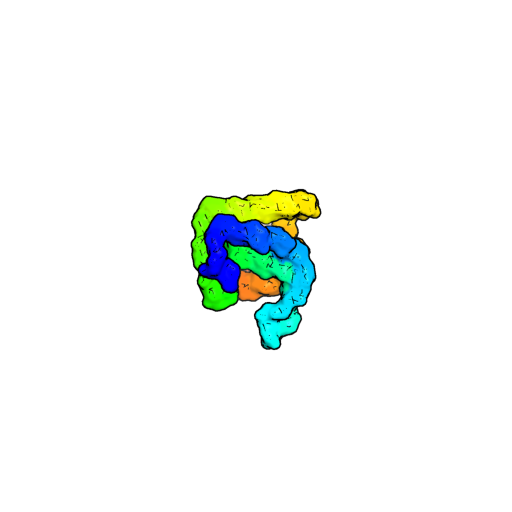0 54.59 89 GLU A CA 1
ATOM 758 C C . GLU A 1 89 ? 13.896 3.389 -2.820 1.00 54.59 89 GLU A C 1
ATOM 760 O O . GLU A 1 89 ? 13.658 3.389 -4.026 1.00 54.59 89 GLU A O 1
ATOM 765 N N . SER A 1 90 ? 12.938 3.752 -1.956 1.00 55.78 90 SER A N 1
ATOM 766 C CA . SER A 1 90 ? 11.594 4.187 -2.350 1.00 55.78 90 SER A CA 1
ATOM 767 C C . SER A 1 90 ? 11.522 5.576 -2.983 1.00 55.78 90 SER A C 1
ATOM 769 O O . SER A 1 90 ? 10.690 5.818 -3.868 1.00 55.78 90 SER A O 1
ATOM 771 N N . LYS A 1 91 ? 12.405 6.493 -2.571 1.00 54.00 91 LYS A N 1
ATOM 772 C CA . LYS A 1 91 ? 12.389 7.884 -3.042 1.00 54.00 91 LYS A CA 1
ATOM 773 C C . LYS A 1 91 ? 12.759 7.986 -4.517 1.00 54.00 91 LYS A C 1
ATOM 775 O O . LYS A 1 91 ? 12.251 8.881 -5.186 1.00 54.00 91 LYS A O 1
ATOM 780 N N . GLU A 1 92 ? 13.594 7.083 -5.027 1.00 54.53 92 GLU A N 1
ATOM 781 C CA . GLU A 1 92 ? 13.995 7.058 -6.436 1.00 54.53 92 GLU A CA 1
ATOM 782 C C . GLU A 1 92 ? 12.791 6.862 -7.364 1.00 54.53 92 GLU A C 1
ATOM 784 O O . GLU A 1 92 ? 12.561 7.685 -8.245 1.00 54.53 92 GLU A O 1
ATOM 789 N N . TYR A 1 93 ? 11.926 5.882 -7.087 1.00 58.50 93 TYR A N 1
ATOM 790 C CA . TYR A 1 93 ? 10.690 5.696 -7.855 1.00 58.50 93 TYR A CA 1
ATOM 791 C C . TYR A 1 93 ? 9.769 6.924 -7.813 1.00 58.50 93 TYR A C 1
ATOM 793 O O . TYR A 1 93 ? 9.232 7.347 -8.841 1.00 58.50 93 TYR A O 1
ATOM 801 N N . ARG A 1 94 ? 9.587 7.528 -6.628 1.00 56.50 94 ARG A N 1
ATOM 802 C CA . ARG A 1 94 ? 8.760 8.738 -6.499 1.00 56.50 94 ARG A CA 1
ATOM 803 C C . ARG A 1 94 ? 9.356 9.905 -7.286 1.00 56.50 94 ARG A C 1
ATOM 805 O O . ARG A 1 94 ? 8.596 10.585 -7.968 1.00 56.50 94 ARG A O 1
ATOM 812 N N . ARG A 1 95 ? 10.684 10.084 -7.262 1.00 55.66 95 ARG A N 1
ATOM 813 C CA . ARG A 1 95 ? 11.412 11.088 -8.061 1.00 55.66 95 ARG A CA 1
ATOM 814 C C . ARG A 1 95 ? 11.255 10.850 -9.562 1.00 55.66 95 ARG A C 1
ATOM 816 O O . ARG A 1 95 ? 10.990 11.802 -10.290 1.00 55.66 95 ARG A O 1
ATOM 823 N N . SER A 1 96 ? 11.319 9.601 -10.021 1.00 55.34 96 SER A N 1
ATOM 824 C CA . SER A 1 96 ? 11.085 9.246 -11.428 1.00 55.34 96 SER A CA 1
ATOM 825 C C . SER A 1 96 ? 9.657 9.573 -11.885 1.00 55.34 96 SER A C 1
ATOM 827 O O . SER A 1 96 ? 9.442 9.926 -13.044 1.00 55.34 96 SER A O 1
ATOM 829 N N . ARG A 1 97 ? 8.672 9.526 -10.975 1.00 55.69 97 ARG A N 1
ATOM 830 C CA . ARG A 1 97 ? 7.271 9.887 -11.255 1.00 55.69 97 ARG A CA 1
ATOM 831 C C . ARG A 1 97 ? 6.970 11.383 -11.092 1.00 55.69 97 ARG A C 1
ATOM 833 O O . ARG A 1 97 ? 6.106 11.896 -11.799 1.00 55.69 97 ARG A O 1
ATOM 840 N N . SER A 1 98 ? 7.655 12.082 -10.185 1.00 52.22 98 SER A N 1
ATOM 841 C CA . SER A 1 98 ? 7.483 13.524 -9.942 1.00 52.22 98 SER A CA 1
ATOM 842 C C . SER A 1 98 ? 8.393 14.408 -10.802 1.00 52.22 98 SER A C 1
ATOM 844 O O . SER A 1 98 ? 8.156 15.609 -10.893 1.00 52.22 98 SER A O 1
ATOM 846 N N . GLY A 1 99 ? 9.382 13.836 -11.497 1.00 46.47 99 GLY A N 1
ATOM 847 C CA . GLY A 1 99 ? 10.387 14.536 -12.310 1.00 46.47 99 GLY A CA 1
ATOM 848 C C . GLY A 1 99 ? 9.882 15.287 -13.551 1.00 46.47 99 GLY A C 1
ATOM 849 O O . GLY A 1 99 ? 10.669 15.573 -14.448 1.00 46.47 99 GLY A O 1
ATOM 850 N N . ARG A 1 100 ? 8.586 15.610 -13.636 1.00 47.28 100 ARG A N 1
ATOM 851 C CA . ARG A 1 100 ? 7.998 16.414 -14.721 1.00 47.28 100 ARG A CA 1
ATOM 852 C C . ARG A 1 100 ? 7.294 17.695 -14.255 1.00 47.28 100 ARG A C 1
ATOM 854 O O . ARG A 1 100 ? 6.580 18.276 -15.067 1.00 47.28 100 ARG A O 1
ATOM 861 N N . ARG A 1 101 ? 7.430 18.133 -12.993 1.00 47.81 101 ARG A N 1
ATOM 862 C CA . ARG A 1 101 ? 6.701 19.328 -12.505 1.00 47.81 101 ARG A CA 1
ATOM 863 C C . ARG A 1 101 ? 7.504 20.474 -11.891 1.00 47.81 101 ARG A C 1
ATOM 865 O O . ARG A 1 101 ? 6.914 21.529 -11.723 1.00 47.81 101 ARG A O 1
ATOM 872 N N . ASP A 1 102 ? 8.809 20.348 -11.665 1.00 48.16 102 ASP A N 1
ATOM 873 C CA . ASP A 1 102 ? 9.555 21.377 -10.919 1.00 48.16 102 ASP A CA 1
ATOM 874 C C . ASP A 1 102 ? 10.766 21.914 -11.695 1.00 48.16 102 ASP A C 1
ATOM 876 O O . ASP A 1 102 ? 11.915 21.715 -11.300 1.00 48.16 102 ASP A O 1
ATOM 880 N N . ARG A 1 103 ? 10.530 22.576 -12.838 1.00 49.59 103 ARG A N 1
ATOM 881 C CA . ARG A 1 103 ? 11.603 23.266 -13.583 1.00 49.59 103 ARG A CA 1
ATOM 882 C C . ARG A 1 103 ? 11.366 24.753 -13.860 1.00 49.59 103 ARG A C 1
ATOM 884 O O . ARG A 1 103 ? 12.178 25.338 -14.569 1.00 49.59 103 ARG A O 1
ATOM 891 N N . ASP A 1 104 ? 10.351 25.371 -13.252 1.00 49.81 104 ASP A N 1
ATOM 892 C CA . ASP A 1 104 ? 9.911 26.731 -13.610 1.00 49.81 104 ASP A CA 1
ATOM 893 C C . ASP A 1 104 ? 9.711 27.699 -12.416 1.00 49.81 104 ASP A C 1
ATOM 895 O O . ASP A 1 104 ? 8.790 28.504 -12.457 1.00 49.81 104 ASP A O 1
ATOM 899 N N . ASP A 1 105 ? 10.541 27.674 -11.357 1.00 50.72 105 ASP A N 1
ATOM 900 C CA . ASP A 1 105 ? 10.362 28.608 -10.207 1.00 50.72 105 ASP A CA 1
ATOM 901 C C . ASP A 1 105 ? 11.598 29.435 -9.781 1.00 50.72 105 ASP A C 1
ATOM 903 O O . ASP A 1 105 ? 11.635 30.024 -8.704 1.00 50.72 105 ASP A O 1
ATOM 907 N N . HIS A 1 106 ? 12.650 29.542 -10.600 1.00 50.34 106 HIS A N 1
ATOM 908 C CA . HIS A 1 106 ? 13.867 30.274 -10.191 1.00 50.34 106 HIS A CA 1
ATOM 909 C C . HIS A 1 106 ? 14.376 31.287 -11.216 1.00 50.34 106 HIS A C 1
ATOM 911 O O . HIS A 1 106 ? 15.528 31.215 -11.646 1.00 50.34 106 HIS A O 1
ATOM 917 N N . ARG A 1 107 ? 13.542 32.269 -11.589 1.00 50.19 107 ARG A N 1
ATOM 918 C CA . ARG A 1 107 ? 13.996 33.400 -12.418 1.00 50.19 107 ARG A CA 1
ATOM 919 C C . ARG A 1 107 ? 13.509 34.801 -12.028 1.00 50.19 107 ARG A C 1
ATOM 921 O O . ARG A 1 107 ? 13.584 35.665 -12.877 1.00 50.19 107 ARG A O 1
ATOM 928 N N . ASP A 1 108 ? 13.146 35.105 -10.776 1.00 51.03 108 ASP A N 1
ATOM 929 C CA . ASP A 1 108 ? 12.750 36.492 -10.427 1.00 51.03 108 ASP A CA 1
ATOM 930 C C . ASP A 1 108 ? 13.184 36.972 -9.024 1.00 51.03 108 ASP A C 1
ATOM 932 O O . ASP A 1 108 ? 12.352 37.360 -8.206 1.00 51.03 108 ASP A O 1
ATOM 936 N N . ARG A 1 109 ? 14.491 36.977 -8.699 1.00 52.09 109 ARG A N 1
ATOM 937 C CA . ARG A 1 109 ? 14.979 37.591 -7.434 1.00 52.09 109 ARG A CA 1
ATOM 938 C C . ARG A 1 109 ? 16.208 38.507 -7.508 1.00 52.09 109 ARG A C 1
ATOM 940 O O . ARG A 1 109 ? 16.678 38.943 -6.462 1.00 52.09 109 ARG A O 1
ATOM 947 N N . ASP A 1 110 ? 16.680 38.886 -8.696 1.00 51.38 110 ASP A N 1
ATOM 948 C CA . ASP A 1 110 ? 17.919 39.679 -8.836 1.00 51.38 110 ASP A CA 1
ATOM 949 C C . ASP A 1 110 ? 17.743 41.095 -9.421 1.00 51.38 110 ASP A C 1
ATOM 951 O O . ASP A 1 110 ? 18.684 41.642 -9.999 1.00 51.38 110 ASP A O 1
ATOM 955 N N . ARG A 1 111 ? 16.574 41.744 -9.266 1.00 51.91 111 ARG A N 1
ATOM 956 C CA . ARG A 1 111 ? 16.373 43.109 -9.807 1.00 51.91 111 ARG A CA 1
ATOM 957 C C . ARG A 1 111 ? 16.359 44.269 -8.805 1.00 51.91 111 ARG A C 1
ATOM 959 O O . ARG A 1 111 ? 16.622 45.394 -9.221 1.00 51.91 111 ARG A O 1
ATOM 966 N N . ASP A 1 112 ? 16.220 44.036 -7.500 1.00 51.12 112 ASP A N 1
ATOM 967 C CA . ASP A 1 112 ? 15.890 45.131 -6.562 1.00 51.12 112 ASP A CA 1
ATOM 968 C C . ASP A 1 112 ? 17.007 45.556 -5.589 1.00 51.12 112 ASP A C 1
ATOM 970 O O . ASP A 1 112 ? 16.742 45.983 -4.468 1.00 51.12 112 ASP A O 1
ATOM 974 N N . ARG A 1 113 ? 18.287 45.482 -5.988 1.00 50.97 113 ARG A N 1
ATOM 975 C CA . ARG A 1 113 ? 19.419 45.938 -5.137 1.00 50.97 113 ARG A CA 1
ATOM 976 C C . ARG A 1 113 ? 20.247 47.109 -5.682 1.00 50.97 113 ARG A C 1
ATOM 978 O O . ARG A 1 113 ? 21.309 47.398 -5.137 1.00 50.97 113 ARG A O 1
ATOM 985 N N . ARG A 1 114 ? 19.799 47.818 -6.726 1.00 48.06 114 ARG A N 1
ATOM 986 C CA . ARG A 1 114 ? 20.602 48.877 -7.390 1.00 48.06 114 ARG A CA 1
ATOM 987 C C . ARG A 1 114 ? 20.088 50.323 -7.282 1.00 48.06 114 ARG A C 1
ATOM 989 O O . ARG A 1 114 ? 20.540 51.153 -8.060 1.00 48.06 114 ARG A O 1
ATOM 996 N N . SER A 1 115 ? 19.228 50.669 -6.317 1.00 51.09 115 SER A N 1
ATOM 997 C CA . SER A 1 115 ? 18.657 52.035 -6.234 1.00 51.09 115 SER A CA 1
ATOM 998 C C . SER A 1 115 ? 18.903 52.822 -4.931 1.00 51.09 115 SER A C 1
ATOM 1000 O O . SER A 1 115 ? 18.195 53.792 -4.684 1.00 51.09 115 SER A O 1
ATOM 1002 N N . SER A 1 116 ? 19.883 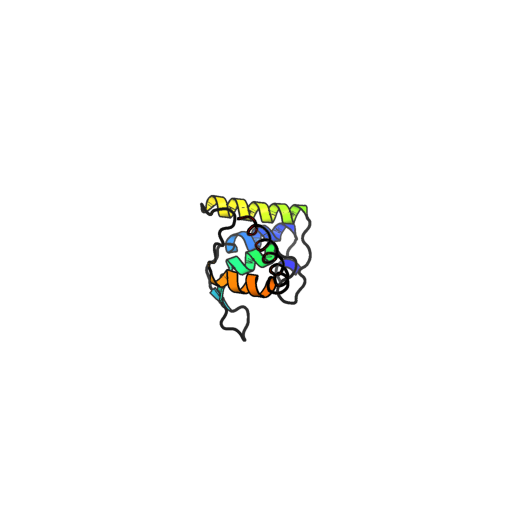52.472 -4.090 1.00 53.19 116 SER A N 1
ATOM 1003 C CA . SER A 1 116 ? 20.081 53.168 -2.796 1.00 53.19 116 SER A CA 1
ATOM 1004 C C . SER A 1 116 ? 21.484 53.729 -2.535 1.00 53.19 116 SER A C 1
ATOM 1006 O O . SER A 1 116 ? 21.894 53.860 -1.385 1.00 53.19 116 SER A O 1
ATOM 1008 N N . ARG A 1 117 ? 22.244 54.099 -3.575 1.00 52.97 117 ARG A N 1
ATOM 1009 C CA . ARG A 1 117 ? 23.533 54.799 -3.400 1.00 52.97 117 ARG A CA 1
ATOM 1010 C C . ARG A 1 117 ? 23.701 55.963 -4.374 1.00 52.97 117 ARG A C 1
ATOM 1012 O O . ARG A 1 117 ? 24.408 55.836 -5.371 1.00 52.97 117 ARG A O 1
ATOM 1019 N N . ARG A 1 118 ? 23.055 57.091 -4.074 1.00 49.31 118 ARG A N 1
ATOM 1020 C CA . ARG A 1 118 ? 23.456 58.416 -4.569 1.00 49.31 118 ARG A CA 1
ATOM 1021 C C . ARG A 1 118 ? 22.836 59.508 -3.691 1.00 49.31 118 ARG A C 1
ATOM 1023 O O . ARG A 1 118 ? 21.720 59.918 -3.961 1.00 49.31 118 ARG A O 1
ATOM 1030 N N . ASP A 1 119 ? 23.544 59.897 -2.632 1.00 46.38 119 ASP A N 1
ATOM 1031 C CA . ASP A 1 119 ? 23.558 61.274 -2.114 1.00 46.38 119 ASP A CA 1
ATOM 1032 C C . ASP A 1 119 ? 24.738 61.431 -1.131 1.00 46.38 119 ASP A C 1
ATOM 1034 O O . ASP A 1 119 ? 24.785 60.779 -0.085 1.00 46.38 119 ASP A O 1
ATOM 1038 N N . SER A 1 120 ? 25.752 62.195 -1.535 1.00 45.53 120 SER A N 1
ATOM 1039 C CA . SER A 1 120 ? 26.818 62.808 -0.725 1.00 45.53 120 SER A CA 1
ATOM 1040 C C . SER A 1 120 ? 27.450 63.912 -1.560 1.00 45.53 120 SER A C 1
ATOM 1042 O O . SER A 1 120 ? 27.642 63.661 -2.775 1.00 45.53 120 SER A O 1
#

Foldseek 3Di:
DLLVPPDLQCLCVVLVVQLLAQDWDDPDPVDPQTFGRNVVSVCLLQDQDDDPDGGDDHDPVSSVVSVVSVVVVCVVVVHDVPDDSGDDSVVVVVCVVVVPPPDPDPDPDPDPDPDPDDDD

Secondary structure (DSSP, 8-state):
-HHHHS-TTTHHHHHGGGTT---EEE--TTS--EEEHHHHHHHHHH-SEETTEEPPPPPHHHHHHHHHHHHHHHHHTTPPTT--TT-THHHHHHHHHHTTS-SSS-S-SSSSSSSS----

Radius of gyration: 21.75 Å; chains: 1; bounding box: 43×74×34 Å

InterPro domains:
  IPR005037 Pre-mRNA-splicing factor 38 [PF03371] (1-61)

Organism: NCBI:txid91324

pLDDT: mean 75.38, std 15.69, range [45.53, 91.44]

Sequence (120 aa):
YIRYCVKREDVWEWLSPYIDDKEKIQIERLTETFWPLGKLVRTLLIETKYYDTHLPRLPVLLSRQIVQGIKDWDKSQGRKEGEDPFGEESKEYRRSRSGRRDRDDHRDRDRDRRSSRRDS